Protein AF-A0A9J6FLK2-F1 (afdb_monomer_lite)

Foldseek 3Di:
DDWDKDKDKDDDDVVVVVVVVVVCQVPDPDPQKDKDWDKDWDDDPPGIIMIIIIIHIDGDDD

Organism: Haemaphysalis longicornis (NCBI:txid44386)

InterPro domains:
  IPR052434 Tectonic-like complex component protein [PTHR20837] (1-60)
  IPR056288 Cen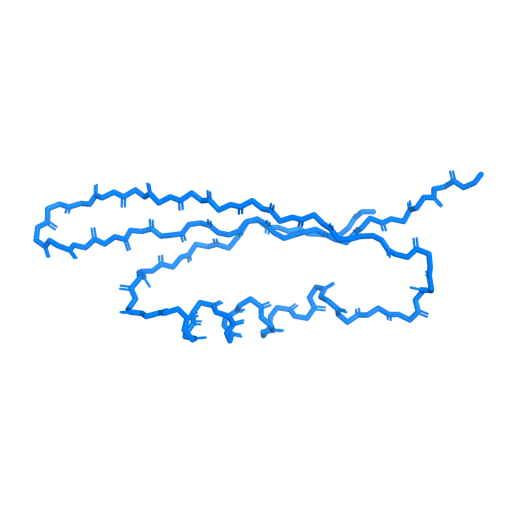trosomal protein of 76 kDa, C-terminal [PF24652] (2-57)

Sequence (62 aa):
MSGFPLSMSFTDVETVIETVLSTGVHLTESRNVEFALAVHIHPYPSSVLAVWVYIAALTRKG

pLDDT: mean 93.17, std 6.96, range [62.56, 98.31]

Secondary structure (DSSP, 8-state):
-EEEEEEEE-S-HHHHHHHHHHT-TT----TTEEEEEEEEEEEETTTEEEEEEEEEEEE---

Structure (mmCIF, N/CA/C/O backbone):
data_AF-A0A9J6FLK2-F1
#
_entry.id   AF-A0A9J6FLK2-F1
#
loop_
_atom_site.gro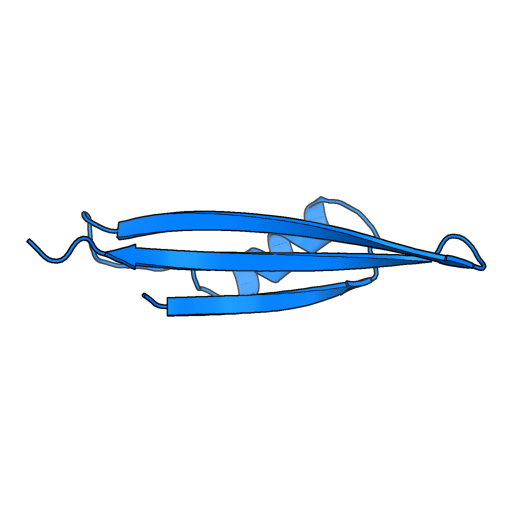up_PDB
_atom_site.id
_atom_site.type_symbol
_atom_site.label_atom_id
_atom_site.label_alt_id
_atom_site.label_comp_id
_atom_site.label_asym_id
_atom_site.label_entity_id
_atom_site.label_seq_id
_atom_site.pdbx_PDB_ins_code
_atom_site.Cartn_x
_atom_site.Cartn_y
_atom_site.Cartn_z
_atom_site.occupancy
_atom_site.B_iso_or_equiv
_atom_site.auth_seq_id
_atom_site.auth_comp_id
_atom_site.auth_asym_id
_atom_site.auth_atom_id
_atom_site.pdbx_PDB_model_num
ATOM 1 N N . MET A 1 1 ? -13.166 7.404 10.047 1.00 77.06 1 MET A N 1
ATOM 2 C CA . MET A 1 1 ? -12.571 6.769 8.861 1.00 77.06 1 MET A CA 1
ATOM 3 C C . MET A 1 1 ? -11.184 7.348 8.701 1.00 77.06 1 MET A C 1
ATOM 5 O O . MET A 1 1 ? -11.072 8.567 8.662 1.00 77.06 1 MET A O 1
ATOM 9 N N . SER A 1 2 ? -10.163 6.504 8.670 1.00 87.06 2 SER A N 1
ATOM 10 C CA . SER A 1 2 ? -8.769 6.864 8.397 1.00 87.06 2 SER A CA 1
ATOM 11 C C . SER A 1 2 ? -8.253 5.953 7.291 1.00 87.06 2 SER A C 1
ATOM 13 O O . SER A 1 2 ? -8.552 4.767 7.286 1.00 87.06 2 SER A O 1
ATOM 15 N N . GLY A 1 3 ? -7.535 6.497 6.317 1.00 91.31 3 GLY A N 1
ATOM 16 C CA . GLY A 1 3 ? -7.093 5.733 5.156 1.00 91.31 3 GLY A CA 1
ATOM 17 C C . GLY A 1 3 ? -6.642 6.644 4.029 1.00 91.31 3 GLY A C 1
ATOM 18 O O . GLY A 1 3 ? -6.975 7.830 4.017 1.00 91.31 3 GLY A O 1
ATOM 19 N N . PHE A 1 4 ? -5.873 6.097 3.097 1.00 94.25 4 PHE A N 1
ATOM 20 C CA . PHE A 1 4 ? -5.333 6.841 1.966 1.00 94.25 4 PHE A CA 1
ATOM 21 C C . PHE A 1 4 ? -4.945 5.894 0.821 1.00 94.25 4 PHE A C 1
ATOM 23 O O . PHE A 1 4 ? -4.729 4.701 1.052 1.00 94.25 4 PHE A O 1
ATOM 30 N N . PRO A 1 5 ? -4.875 6.401 -0.422 1.00 95.06 5 PRO A N 1
ATOM 31 C CA . PRO A 1 5 ? -4.314 5.643 -1.528 1.00 95.06 5 PRO A CA 1
ATOM 32 C C . PRO A 1 5 ? -2.786 5.591 -1.418 1.00 95.06 5 PRO A C 1
ATOM 34 O O . PRO A 1 5 ? -2.127 6.619 -1.279 1.00 95.06 5 PRO A O 1
ATOM 37 N N . LEU A 1 6 ? -2.230 4.394 -1.536 1.00 96.50 6 LEU A N 1
ATOM 38 C CA . LEU A 1 6 ? -0.806 4.119 -1.666 1.00 96.50 6 LEU A CA 1
ATOM 39 C C . LEU A 1 6 ? -0.524 3.715 -3.114 1.00 96.50 6 LEU A C 1
ATOM 41 O O . LEU A 1 6 ? -1.253 2.889 -3.656 1.00 96.50 6 LEU A O 1
ATOM 45 N N . SER A 1 7 ? 0.519 4.265 -3.736 1.00 96.31 7 SER A N 1
ATOM 46 C CA . SER A 1 7 ? 0.947 3.884 -5.088 1.00 96.31 7 SER A CA 1
ATOM 47 C C . SER A 1 7 ? 2.410 3.461 -5.105 1.00 96.31 7 SER A C 1
ATOM 49 O O . SER A 1 7 ? 3.251 4.182 -4.567 1.00 96.31 7 SER A O 1
ATOM 51 N N . MET A 1 8 ? 2.719 2.350 -5.769 1.00 96.81 8 MET A N 1
ATOM 52 C CA . MET A 1 8 ? 4.083 1.835 -5.929 1.00 96.81 8 MET A CA 1
ATOM 53 C C . MET A 1 8 ? 4.256 1.085 -7.255 1.00 96.81 8 MET A C 1
ATOM 55 O O . MET A 1 8 ? 3.279 0.660 -7.875 1.00 96.81 8 MET A O 1
ATOM 59 N N . SER A 1 9 ? 5.506 0.892 -7.676 1.00 97.00 9 SER A N 1
ATOM 60 C CA . SER A 1 9 ? 5.838 -0.072 -8.729 1.00 97.00 9 SER A CA 1
ATOM 61 C C . SER A 1 9 ? 5.704 -1.495 -8.189 1.00 97.00 9 SER A C 1
ATOM 63 O O . SER A 1 9 ? 6.151 -1.775 -7.079 1.00 97.00 9 SER A O 1
ATOM 65 N N . PHE A 1 10 ? 5.115 -2.399 -8.968 1.00 97.69 10 PHE A N 1
ATOM 66 C CA . PHE A 1 10 ? 5.041 -3.811 -8.608 1.00 97.69 10 PHE A CA 1
ATOM 67 C C . PHE A 1 10 ? 6.397 -4.494 -8.787 1.00 97.69 10 PHE A C 1
ATOM 69 O O . PHE A 1 10 ? 6.986 -4.430 -9.868 1.00 97.69 10 PHE A O 1
ATOM 76 N N . THR A 1 11 ? 6.842 -5.202 -7.755 1.00 96.88 11 THR A N 1
ATOM 77 C CA . THR A 1 11 ? 7.963 -6.152 -7.820 1.00 96.88 11 THR A CA 1
ATOM 78 C C . THR A 1 11 ? 7.460 -7.558 -7.522 1.00 96.88 11 THR A C 1
ATOM 80 O O . THR A 1 11 ? 7.630 -8.475 -8.322 1.00 96.88 11 THR A O 1
ATOM 83 N N . ASP A 1 12 ? 6.764 -7.693 -6.399 1.00 97.44 12 ASP A N 1
ATOM 84 C CA . ASP A 1 12 ? 6.210 -8.921 -5.857 1.00 97.44 12 ASP A CA 1
ATOM 85 C C . ASP A 1 12 ? 5.115 -8.575 -4.831 1.00 97.44 12 ASP A C 1
ATOM 87 O O . ASP A 1 12 ? 4.927 -7.419 -4.441 1.00 97.44 12 ASP A O 1
ATOM 91 N N . VAL A 1 13 ? 4.345 -9.581 -4.420 1.00 96.75 13 VAL A N 1
ATOM 92 C CA . VAL A 1 13 ? 3.207 -9.390 -3.508 1.00 96.75 13 VAL A CA 1
ATOM 93 C C . VAL A 1 13 ? 3.661 -9.094 -2.075 1.00 96.75 13 VAL A C 1
ATOM 95 O O . VAL A 1 13 ? 2.973 -8.360 -1.368 1.00 96.75 13 VAL A O 1
ATOM 98 N N . GLU A 1 14 ? 4.804 -9.629 -1.645 1.00 98.31 14 GLU A N 1
ATOM 99 C CA . GLU A 1 14 ? 5.310 -9.469 -0.279 1.00 98.31 14 GLU A CA 1
ATOM 100 C C . GLU A 1 14 ? 5.705 -8.013 -0.019 1.00 98.31 14 GLU A C 1
ATOM 102 O O . GLU A 1 14 ? 5.208 -7.407 0.927 1.00 98.31 14 GLU A O 1
ATOM 107 N N . THR A 1 15 ? 6.428 -7.393 -0.952 1.00 97.88 15 THR A N 1
ATOM 108 C CA . THR A 1 15 ? 6.771 -5.966 -0.927 1.00 97.88 15 THR A CA 1
ATOM 109 C C . THR A 1 15 ? 5.522 -5.081 -0.860 1.00 97.88 15 THR A C 1
ATOM 111 O O . THR A 1 15 ? 5.490 -4.091 -0.126 1.00 97.88 15 THR A O 1
ATOM 114 N N . VAL A 1 16 ? 4.452 -5.427 -1.589 1.00 97.56 16 VAL A N 1
ATOM 115 C CA . VAL A 1 16 ? 3.178 -4.686 -1.516 1.00 97.56 16 VAL A CA 1
ATOM 116 C C . VAL A 1 16 ? 2.562 -4.795 -0.119 1.00 97.56 16 VAL A C 1
ATOM 118 O O . VAL A 1 16 ? 2.132 -3.783 0.437 1.00 97.56 16 VAL A O 1
ATOM 121 N N . ILE A 1 17 ? 2.537 -5.997 0.463 1.00 97.00 17 ILE A N 1
ATOM 122 C CA . ILE A 1 17 ? 2.016 -6.231 1.817 1.00 97.00 17 ILE A CA 1
ATOM 123 C C . ILE A 1 17 ? 2.838 -5.451 2.844 1.00 97.00 17 ILE A C 1
ATOM 125 O O . ILE A 1 17 ? 2.260 -4.721 3.648 1.00 97.00 17 ILE A O 1
ATOM 129 N N . GLU A 1 18 ? 4.164 -5.552 2.798 1.00 97.81 18 GLU A N 1
ATOM 130 C CA . GLU A 1 18 ? 5.068 -4.832 3.697 1.00 97.81 18 GLU A CA 1
ATOM 131 C C . GLU A 1 18 ? 4.876 -3.320 3.595 1.00 97.81 18 GLU A C 1
ATOM 133 O O . GLU A 1 18 ? 4.748 -2.641 4.616 1.00 97.81 18 GLU A O 1
ATOM 138 N N . THR A 1 19 ? 4.761 -2.788 2.374 1.00 96.81 19 THR A N 1
ATOM 139 C CA . THR A 1 19 ? 4.532 -1.354 2.163 1.00 96.81 19 THR A CA 1
ATOM 140 C C . THR A 1 19 ? 3.202 -0.925 2.786 1.00 96.81 19 THR A C 1
ATOM 142 O O . THR A 1 19 ? 3.154 0.080 3.494 1.00 96.81 19 THR A O 1
ATOM 145 N N . VAL A 1 20 ? 2.129 -1.705 2.613 1.00 96.38 20 VAL A N 1
ATOM 146 C CA . VAL A 1 20 ? 0.822 -1.423 3.229 1.00 96.38 20 VAL A CA 1
ATOM 147 C C . VAL A 1 20 ? 0.890 -1.515 4.754 1.00 96.38 20 VAL A C 1
ATOM 149 O O . VAL A 1 20 ? 0.373 -0.631 5.437 1.00 96.38 20 VAL A O 1
ATOM 152 N N . LEU A 1 21 ? 1.542 -2.532 5.315 1.00 95.94 21 LEU A N 1
ATOM 153 C CA . LEU A 1 21 ? 1.696 -2.672 6.764 1.00 95.94 21 LEU A CA 1
ATOM 154 C C . LEU A 1 21 ? 2.519 -1.521 7.354 1.00 95.94 21 LEU A C 1
ATOM 156 O O . LEU A 1 21 ? 2.149 -0.989 8.400 1.00 95.94 21 LEU A O 1
ATOM 160 N N . SER A 1 22 ? 3.555 -1.053 6.653 1.00 96.31 22 SER A N 1
ATOM 161 C CA . SER A 1 22 ? 4.399 0.062 7.103 1.00 96.31 22 SER A CA 1
ATOM 162 C C . SER A 1 22 ? 3.625 1.372 7.309 1.00 96.31 22 SER A C 1
ATOM 164 O O . SER A 1 22 ? 4.032 2.212 8.107 1.00 96.31 22 SER A O 1
ATOM 166 N N . THR A 1 23 ? 2.465 1.528 6.654 1.00 94.38 23 THR A N 1
ATOM 167 C CA . THR A 1 23 ? 1.579 2.690 6.841 1.00 94.38 23 THR A CA 1
ATOM 168 C C . THR A 1 23 ? 0.932 2.758 8.223 1.00 94.38 23 THR A C 1
ATOM 170 O O . THR A 1 23 ? 0.437 3.813 8.615 1.00 94.38 23 THR A O 1
ATOM 173 N N . GLY A 1 24 ? 0.857 1.633 8.941 1.00 94.12 24 GLY A N 1
ATOM 174 C CA . GLY A 1 24 ? 0.213 1.553 10.248 1.00 94.12 24 GLY A CA 1
ATOM 175 C C . GLY A 1 24 ? -1.310 1.732 10.242 1.00 94.12 24 GLY A C 1
ATOM 176 O O . GLY A 1 24 ? -1.898 1.750 11.315 1.00 94.12 24 G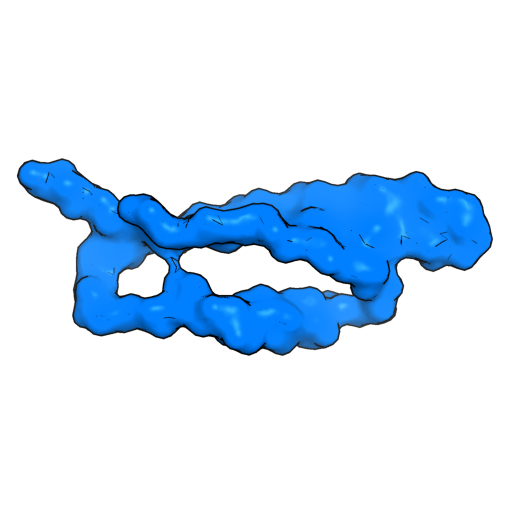LY A O 1
ATOM 177 N N . VAL A 1 25 ? -1.990 1.816 9.087 1.00 92.31 25 VAL A N 1
ATOM 178 C CA . VAL A 1 25 ? -3.464 1.998 9.029 1.00 92.31 25 VAL A CA 1
ATOM 179 C C . VAL A 1 25 ? -4.221 0.862 9.733 1.00 92.31 25 VAL A C 1
ATOM 181 O O . VAL A 1 25 ? -5.317 1.067 10.251 1.00 92.31 25 VAL A O 1
ATOM 184 N N . HIS A 1 26 ? -3.622 -0.327 9.782 1.00 89.81 26 HIS A N 1
ATOM 185 C CA . HIS A 1 26 ? -4.150 -1.504 10.468 1.00 89.81 26 HIS A CA 1
ATOM 186 C C . HIS A 1 26 ? -3.952 -1.479 11.997 1.00 89.81 26 HIS A C 1
ATOM 188 O O . HIS A 1 26 ? -4.556 -2.289 12.698 1.00 89.81 26 HIS A O 1
ATOM 194 N N . LEU A 1 27 ? -3.121 -0.573 12.527 1.00 91.88 27 LEU A N 1
ATOM 195 C CA . LEU A 1 27 ? -2.874 -0.429 13.961 1.00 91.88 27 LEU A CA 1
ATOM 196 C C . LEU A 1 27 ? -4.000 0.402 14.583 1.00 91.88 27 LEU A C 1
ATOM 198 O O . LEU A 1 27 ? -4.116 1.605 14.362 1.00 91.88 27 LEU A O 1
ATOM 202 N N . THR A 1 28 ? -4.860 -0.250 15.356 1.00 86.88 28 THR A N 1
ATOM 203 C CA . THR A 1 28 ? -6.042 0.364 15.970 1.00 86.88 28 THR A CA 1
ATOM 204 C C . THR A 1 28 ? -6.364 -0.329 17.285 1.00 86.88 28 THR A C 1
ATOM 206 O O . THR A 1 28 ? -6.312 -1.552 17.391 1.00 86.88 28 THR A O 1
ATOM 209 N N . GLU A 1 29 ? -6.718 0.458 18.296 1.00 83.56 29 GLU A N 1
ATOM 210 C CA . GLU A 1 29 ? -7.088 -0.044 19.626 1.00 83.56 29 GLU A CA 1
ATOM 211 C C . GLU A 1 29 ? -8.590 -0.368 19.733 1.00 83.56 29 GLU A C 1
ATOM 213 O O . GLU A 1 29 ? -9.038 -1.022 20.676 1.00 83.56 29 GLU A O 1
ATOM 218 N N . SER A 1 30 ? -9.394 0.085 18.763 1.00 85.19 30 SER A N 1
ATOM 219 C CA . SER A 1 30 ? -10.850 -0.066 18.794 1.00 85.19 30 SER A CA 1
ATOM 220 C C . SER A 1 30 ? -11.291 -1.429 18.272 1.00 85.19 30 SER A C 1
ATOM 222 O O . SER A 1 30 ? -10.994 -1.795 17.138 1.00 85.19 30 SER A O 1
ATOM 224 N N . ARG A 1 31 ? -12.096 -2.147 19.063 1.00 82.69 31 ARG A N 1
ATOM 225 C CA . ARG A 1 31 ? -12.690 -3.440 18.669 1.00 82.69 31 ARG A CA 1
ATOM 226 C C . ARG A 1 31 ? -13.783 -3.326 17.601 1.00 82.69 31 ARG A C 1
ATOM 228 O O . ARG A 1 31 ? -14.131 -4.330 16.996 1.00 82.69 31 ARG A O 1
ATOM 235 N N . ASN A 1 32 ? -14.307 -2.122 17.366 1.00 88.94 32 ASN A N 1
ATOM 236 C CA . ASN A 1 32 ? -15.402 -1.870 16.418 1.00 88.94 32 ASN A CA 1
ATOM 237 C C . ASN A 1 32 ? -14.895 -1.303 15.086 1.00 88.94 32 ASN A C 1
ATOM 239 O O . ASN A 1 32 ? -15.620 -0.591 14.384 1.00 88.94 32 ASN A O 1
ATOM 243 N N . VAL A 1 33 ? -13.617 -1.531 14.793 1.00 91.94 33 VAL A N 1
ATOM 244 C CA . VAL A 1 33 ? -13.007 -1.131 13.534 1.00 91.94 33 VAL A CA 1
ATOM 245 C C . VAL A 1 33 ? -13.280 -2.186 12.462 1.00 91.94 33 VAL A C 1
ATOM 247 O O . VAL A 1 33 ? -13.130 -3.383 12.686 1.00 91.94 33 VAL A O 1
ATOM 250 N N . GLU A 1 34 ? -13.675 -1.728 11.288 1.00 93.00 34 GLU A N 1
ATOM 251 C CA . GLU A 1 34 ? -13.787 -2.518 10.071 1.00 93.00 34 GLU A CA 1
ATOM 252 C C . GLU A 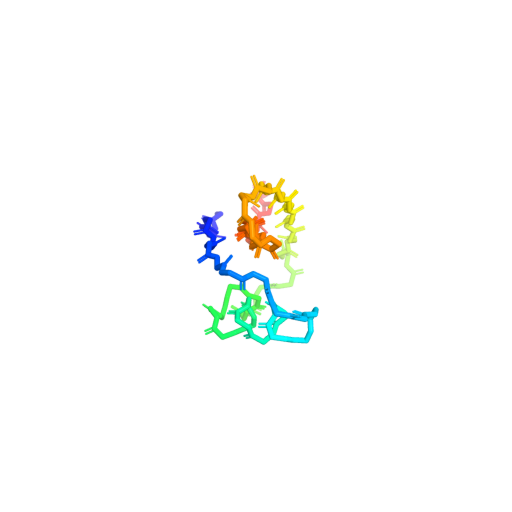1 34 ? -12.758 -1.999 9.069 1.00 93.00 34 GLU A C 1
ATOM 254 O O . GLU A 1 34 ? -12.476 -0.800 9.026 1.00 93.00 34 GLU A O 1
ATOM 259 N N . PHE A 1 35 ? -12.198 -2.884 8.252 1.00 93.12 35 PHE A N 1
ATOM 260 C CA . PHE A 1 35 ? -11.229 -2.500 7.231 1.00 93.12 35 PHE A CA 1
ATOM 261 C C . PHE A 1 35 ? -11.824 -2.643 5.835 1.00 93.12 35 PHE A C 1
ATOM 263 O O . PHE A 1 35 ? -12.521 -3.611 5.540 1.00 93.12 35 PHE A O 1
ATOM 270 N N . ALA A 1 36 ? -11.510 -1.686 4.968 1.00 94.06 36 ALA A N 1
ATOM 271 C CA . ALA A 1 36 ? -11.816 -1.731 3.547 1.00 94.06 36 ALA A CA 1
ATOM 272 C C . ALA A 1 36 ? -10.518 -1.659 2.738 1.00 94.06 36 ALA A C 1
ATOM 274 O O . ALA A 1 36 ? -9.610 -0.895 3.075 1.00 94.06 36 ALA A O 1
ATOM 275 N N . LEU A 1 37 ? -10.449 -2.450 1.665 1.00 95.44 37 LEU A N 1
ATOM 276 C CA . LEU A 1 37 ? -9.298 -2.537 0.774 1.00 95.44 37 LEU A CA 1
ATOM 277 C C . LEU A 1 37 ? -9.768 -2.550 -0.684 1.00 95.44 37 LEU A C 1
ATOM 279 O O . LEU A 1 37 ? -10.674 -3.303 -1.035 1.00 95.44 37 LEU A O 1
ATOM 283 N N . ALA A 1 38 ? -9.124 -1.758 -1.535 1.00 97.19 38 ALA A N 1
ATOM 284 C CA . ALA A 1 38 ? -9.277 -1.831 -2.984 1.00 97.19 38 ALA A CA 1
ATOM 285 C C . ALA A 1 38 ? -7.905 -1.789 -3.657 1.00 97.19 38 ALA A C 1
ATOM 287 O O . ALA A 1 38 ? -7.006 -1.085 -3.197 1.00 97.19 38 ALA A O 1
ATOM 288 N N . VAL A 1 39 ? -7.751 -2.534 -4.751 1.00 97.44 39 VAL A N 1
ATOM 289 C CA . VAL A 1 39 ? -6.496 -2.613 -5.504 1.00 97.44 39 VAL A CA 1
ATOM 290 C C . VAL A 1 39 ? -6.761 -2.292 -6.968 1.00 97.44 39 VAL A C 1
ATOM 292 O O . VAL A 1 39 ? -7.719 -2.791 -7.557 1.00 97.44 39 VAL A O 1
ATOM 295 N N . HIS A 1 40 ? -5.901 -1.468 -7.557 1.00 97.69 40 HIS A N 1
ATOM 296 C CA . HIS A 1 40 ? -5.899 -1.170 -8.984 1.00 97.69 40 HIS A CA 1
ATOM 297 C C . HIS A 1 40 ? -4.500 -1.386 -9.556 1.00 97.69 40 HIS A C 1
ATOM 299 O O . HIS A 1 40 ? -3.511 -0.997 -8.938 1.00 97.69 40 HIS A O 1
ATOM 305 N N . ILE A 1 41 ? -4.423 -1.987 -10.742 1.00 97.50 41 ILE A N 1
ATOM 306 C CA . ILE A 1 41 ? -3.168 -2.217 -11.458 1.00 97.50 41 ILE A CA 1
ATOM 307 C C . ILE A 1 41 ? -3.259 -1.516 -12.807 1.00 97.50 41 ILE A C 1
ATOM 309 O O . ILE A 1 41 ? -4.201 -1.754 -13.566 1.00 97.50 41 ILE A O 1
ATOM 313 N N . HIS A 1 42 ? -2.263 -0.689 -13.111 1.00 97.62 42 HIS A N 1
ATOM 314 C CA . HIS A 1 42 ? -2.111 -0.047 -14.409 1.00 97.62 42 HIS A CA 1
ATOM 315 C C . HIS A 1 42 ? -0.818 -0.520 -15.088 1.00 97.62 42 HIS A C 1
ATOM 317 O O . HIS A 1 42 ? 0.265 -0.328 -14.524 1.00 97.62 42 HIS A O 1
ATOM 323 N N . PRO A 1 43 ? -0.899 -1.130 -16.282 1.00 97.44 43 PRO A N 1
ATOM 324 C CA . PRO A 1 43 ? 0.281 -1.548 -17.023 1.00 97.44 43 PRO A CA 1
ATOM 325 C C . PRO A 1 43 ? 0.917 -0.393 -17.806 1.00 97.44 43 PRO A C 1
ATOM 327 O O . PRO A 1 43 ? 0.224 0.413 -18.423 1.00 97.44 43 PRO A O 1
ATOM 330 N N . TYR A 1 44 ? 2.246 -0.382 -17.855 1.00 96.88 44 TYR A N 1
ATOM 331 C CA . TYR A 1 44 ? 3.068 0.473 -18.709 1.00 96.88 44 TYR A CA 1
ATOM 332 C C . TYR A 1 44 ? 3.928 -0.379 -19.662 1.00 96.88 44 TYR A C 1
ATOM 334 O O . TYR A 1 44 ? 4.107 -1.582 -19.440 1.00 96.88 44 TYR A O 1
ATOM 342 N N . PRO A 1 45 ? 4.491 0.218 -20.732 1.00 97.56 45 PRO A N 1
ATOM 343 C CA . PRO A 1 45 ? 5.495 -0.446 -21.559 1.00 97.56 45 PRO A CA 1
ATOM 344 C C . PRO A 1 45 ? 6.689 -0.961 -20.742 1.00 97.56 45 PRO A C 1
ATOM 346 O O . PRO A 1 45 ? 6.939 -0.517 -19.622 1.00 97.56 45 PRO A O 1
ATOM 349 N N . SER A 1 46 ? 7.450 -1.887 -21.328 1.00 95.62 46 SER A N 1
ATOM 350 C CA . SER A 1 46 ? 8.631 -2.494 -20.690 1.00 95.62 46 SER A CA 1
ATOM 351 C C . SER A 1 46 ? 8.320 -3.284 -19.412 1.00 95.62 46 SER A C 1
ATOM 353 O O . SER A 1 46 ? 9.150 -3.360 -18.511 1.00 95.62 46 SER A O 1
ATOM 355 N N . SER A 1 47 ? 7.130 -3.893 -19.348 1.00 93.38 47 SER A N 1
ATOM 356 C CA . SER A 1 47 ? 6.700 -4.779 -18.254 1.00 93.38 47 SER A CA 1
ATOM 357 C C . SER A 1 47 ? 6.670 -4.117 -16.871 1.00 93.38 47 SER A C 1
ATOM 359 O O . SER A 1 47 ? 6.804 -4.795 -15.855 1.00 93.38 47 SER A O 1
ATOM 361 N N . VAL A 1 48 ? 6.474 -2.798 -16.819 1.00 96.25 48 VAL A N 1
ATOM 362 C CA . VAL A 1 48 ? 6.294 -2.063 -15.563 1.00 96.25 48 VAL A CA 1
ATOM 363 C C . VAL A 1 48 ? 4.811 -2.037 -15.211 1.00 96.25 48 VAL A C 1
ATOM 365 O O . VAL A 1 48 ? 3.979 -1.651 -16.030 1.00 96.25 48 VAL A O 1
ATOM 368 N N . LEU A 1 49 ? 4.468 -2.420 -13.983 1.00 97.88 49 LEU A N 1
ATOM 369 C CA . LEU A 1 49 ? 3.107 -2.319 -13.457 1.00 97.88 49 LEU A CA 1
ATOM 370 C C . LEU A 1 49 ? 3.097 -1.325 -12.298 1.00 97.88 49 LEU A C 1
ATOM 372 O O . LEU A 1 49 ? 3.859 -1.480 -11.345 1.00 97.88 49 LEU A O 1
ATOM 376 N N . ALA A 1 50 ? 2.225 -0.323 -12.364 1.00 97.56 50 ALA A N 1
ATOM 377 C CA . ALA A 1 50 ? 1.916 0.511 -11.212 1.00 97.56 50 ALA A CA 1
ATOM 378 C C . ALA A 1 50 ? 0.734 -0.094 -10.454 1.00 97.56 50 ALA A C 1
ATOM 380 O O . ALA A 1 50 ? -0.265 -0.495 -11.057 1.00 97.56 50 ALA A O 1
ATOM 381 N N . VAL A 1 51 ? 0.855 -0.165 -9.133 1.00 98.19 51 VAL A N 1
ATOM 382 C CA . VAL A 1 51 ? -0.159 -0.721 -8.240 1.00 98.19 51 VAL A CA 1
ATOM 383 C C . VAL A 1 51 ? -0.597 0.364 -7.281 1.00 98.19 51 VAL A C 1
ATOM 385 O O . VAL A 1 51 ? 0.227 0.983 -6.608 1.00 98.19 51 VAL A O 1
ATOM 388 N N . TRP A 1 52 ? -1.907 0.558 -7.197 1.00 98.19 52 TRP A N 1
ATOM 389 C C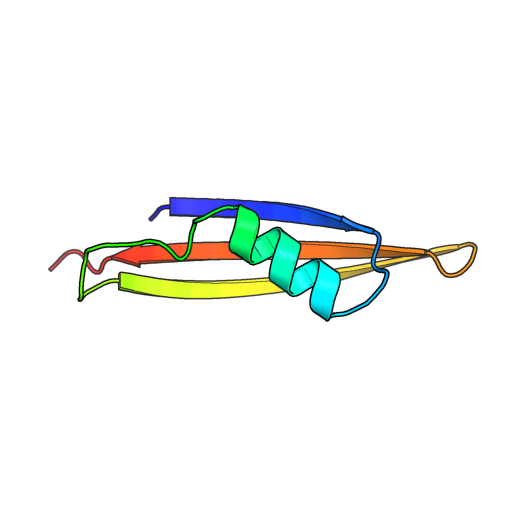A . TRP A 1 52 ? -2.540 1.358 -6.167 1.00 98.19 52 TRP A CA 1
ATOM 390 C C .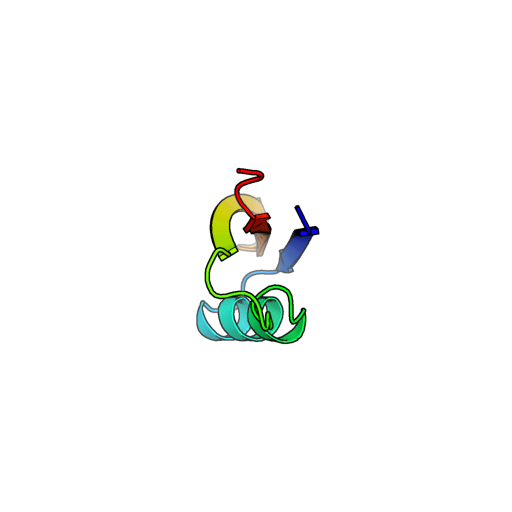 TRP A 1 52 ? -3.231 0.433 -5.188 1.00 98.19 52 TRP A C 1
ATOM 392 O O . TRP A 1 52 ? -4.008 -0.435 -5.586 1.00 98.19 52 TRP A O 1
ATOM 402 N N . VAL A 1 53 ? -2.981 0.663 -3.908 1.00 97.75 53 VAL A N 1
ATOM 403 C CA . VAL A 1 53 ? -3.709 0.041 -2.812 1.00 97.75 53 VAL A CA 1
ATOM 404 C C . VAL A 1 53 ? -4.384 1.148 -2.028 1.00 97.75 53 VAL A C 1
ATOM 406 O O . VAL A 1 53 ? -3.730 2.033 -1.485 1.00 97.75 53 VAL A O 1
ATOM 409 N N . TYR A 1 54 ? -5.706 1.113 -1.971 1.00 96.62 54 TYR A N 1
ATOM 410 C CA . TYR A 1 54 ? -6.471 1.958 -1.073 1.00 96.62 54 TYR A CA 1
ATOM 411 C C . TYR A 1 54 ? -6.836 1.146 0.160 1.00 96.62 54 TYR A C 1
ATOM 413 O O . TYR A 1 54 ? -7.559 0.159 0.040 1.00 96.62 54 TYR A O 1
ATOM 421 N N . ILE A 1 55 ? -6.347 1.564 1.326 1.00 94.56 55 ILE A N 1
ATOM 422 C CA . ILE A 1 55 ? -6.668 0.950 2.615 1.00 94.56 55 ILE A CA 1
ATOM 423 C C . ILE A 1 55 ? -7.371 1.968 3.509 1.00 94.56 55 ILE A C 1
ATOM 425 O O . ILE A 1 55 ? -6.950 3.123 3.605 1.00 94.56 55 ILE A O 1
ATOM 429 N N . ALA A 1 56 ? -8.441 1.537 4.171 1.00 93.94 56 ALA A N 1
ATOM 430 C CA . ALA A 1 56 ? -9.165 2.355 5.130 1.00 93.94 56 ALA A CA 1
ATOM 431 C C . ALA A 1 56 ? -9.585 1.556 6.365 1.00 93.94 56 ALA A C 1
ATOM 433 O O . ALA A 1 56 ? -10.054 0.427 6.260 1.00 93.94 56 ALA A O 1
ATOM 434 N N . ALA A 1 57 ? -9.467 2.192 7.525 1.00 93.56 57 ALA A N 1
ATOM 435 C CA . ALA A 1 57 ? -10.051 1.798 8.792 1.00 93.56 57 ALA A CA 1
ATOM 436 C C . ALA A 1 57 ? -11.322 2.628 9.045 1.00 93.56 57 ALA A C 1
ATOM 438 O O . ALA A 1 57 ? -11.330 3.868 9.046 1.00 93.56 57 ALA A O 1
ATOM 439 N N . LEU A 1 58 ? -12.431 1.936 9.243 1.00 92.31 58 LEU A N 1
ATOM 440 C CA . LEU A 1 58 ? -13.773 2.463 9.431 1.00 92.31 58 LEU A CA 1
ATOM 441 C C . LEU A 1 58 ? -14.221 2.120 10.845 1.00 92.31 58 LEU A C 1
ATOM 443 O O . LEU A 1 58 ? -13.949 1.040 11.339 1.00 92.31 58 LEU A O 1
ATOM 447 N N . THR A 1 59 ? -14.927 3.021 11.513 1.00 90.06 59 THR A N 1
ATOM 448 C CA . THR A 1 59 ? -15.571 2.703 12.791 1.00 90.06 59 THR A CA 1
ATOM 449 C C . THR A 1 59 ? -17.037 3.009 12.625 1.00 90.06 59 THR A C 1
ATOM 451 O O . THR A 1 59 ? -17.390 4.117 12.204 1.00 90.06 59 THR A O 1
ATOM 454 N N . ARG A 1 60 ? -17.893 2.040 12.941 1.00 81.06 60 ARG A N 1
ATOM 455 C CA . ARG A 1 60 ? -19.333 2.265 12.930 1.00 81.06 60 ARG A CA 1
ATOM 456 C C . ARG A 1 60 ? -19.669 3.266 14.033 1.00 81.06 60 ARG A C 1
ATOM 458 O O . ARG A 1 60 ? -19.429 2.999 15.208 1.00 81.06 60 ARG A O 1
ATOM 465 N N . LYS A 1 61 ? -20.197 4.432 13.656 1.00 66.50 61 LYS A N 1
ATOM 466 C CA . LYS A 1 61 ? -20.849 5.318 14.623 1.00 66.50 61 LYS A CA 1
ATOM 467 C C . LYS A 1 61 ? -22.186 4.663 14.972 1.00 66.50 61 LYS A C 1
ATOM 469 O O . LYS A 1 61 ? -23.008 4.477 14.075 1.00 66.50 61 LYS A O 1
ATOM 474 N N . GLY A 1 62 ? -22.301 4.192 16.213 1.00 62.56 62 GLY A N 1
ATOM 475 C CA . GLY A 1 62 ? -23.563 3.728 16.793 1.00 62.56 62 GLY A CA 1
ATOM 476 C C . GLY A 1 62 ? -24.512 4.884 17.050 1.00 62.56 62 GLY A C 1
ATOM 477 O O . GLY A 1 62 ? -24.010 6.025 17.187 1.00 62.56 62 GLY A O 1
#

Radius of gyration: 13.75 Å; chains: 1; bounding box: 32×16×41 Å